Protein AF-A0AAD8BEI5-F1 (afdb_monomer)

Nearest PDB structures (foldseek):
  2e69-assembly1_D  TM=6.085E-01  e=3.911E+00  Thermus thermophilus HB8

Organism: Biomphalaria pfeifferi (NCBI:txid112525)

Foldseek 3Di:
DDDPDDDDAWDADVVVVQDIDGPDPAPKDKGFDDDPPPRGDIDIDHPDDDPVPFDKDKDWDWDADPVGHIDIDIDIDGDDDDDDDPVVVVVVVVVVVVVVVVVVVVVD

Structure (mmCIF, N/CA/C/O backbone):
data_AF-A0AAD8BEI5-F1
#
_entry.id   AF-A0AAD8BEI5-F1
#
loop_
_atom_site.group_PDB
_atom_site.id
_atom_site.type_symbol
_atom_site.label_atom_id
_atom_site.label_alt_id
_atom_site.label_comp_id
_atom_site.label_asym_id
_atom_site.label_entity_id
_atom_site.label_seq_id
_atom_site.pdbx_PDB_ins_code
_atom_site.Cartn_x
_atom_site.Cartn_y
_atom_site.Cartn_z
_atom_site.occupancy
_atom_site.B_iso_or_equiv
_atom_site.auth_seq_id
_atom_site.auth_comp_id
_atom_site.auth_asym_id
_atom_site.auth_atom_id
_atom_site.pdbx_PDB_model_num
ATOM 1 N N . MET A 1 1 ? 3.681 26.298 -11.154 1.00 39.50 1 MET A N 1
ATOM 2 C CA . MET A 1 1 ? 3.878 25.185 -10.202 1.00 39.50 1 MET A CA 1
ATOM 3 C C . MET A 1 1 ? 2.623 24.346 -10.275 1.00 39.50 1 MET A C 1
ATOM 5 O O . MET A 1 1 ? 1.575 24.954 -10.143 1.00 39.50 1 MET A O 1
ATOM 9 N N . ASN A 1 2 ? 2.709 23.061 -10.620 1.00 40.69 2 ASN A N 1
ATOM 10 C CA . ASN A 1 2 ? 1.697 22.032 -10.324 1.00 40.69 2 ASN A CA 1
ATOM 11 C C . ASN A 1 2 ? 2.188 20.702 -10.911 1.00 40.69 2 ASN A C 1
ATOM 13 O O . ASN A 1 2 ? 1.676 20.216 -11.914 1.00 40.69 2 ASN A O 1
ATOM 17 N N . ALA A 1 3 ? 3.243 20.162 -10.305 1.00 45.94 3 ALA A N 1
ATOM 18 C CA . ALA A 1 3 ? 3.432 18.723 -10.293 1.00 45.94 3 ALA A CA 1
ATOM 19 C C . ALA A 1 3 ? 2.614 18.225 -9.095 1.00 45.94 3 ALA A C 1
ATOM 21 O O . ALA A 1 3 ? 2.740 18.763 -7.997 1.00 45.94 3 ALA A O 1
ATOM 22 N N . THR A 1 4 ? 1.699 17.287 -9.309 1.00 58.56 4 THR A N 1
ATOM 23 C CA . THR A 1 4 ? 1.114 16.518 -8.208 1.00 58.56 4 THR A CA 1
ATOM 24 C C . THR A 1 4 ? 2.230 15.667 -7.620 1.00 58.56 4 THR A C 1
ATOM 26 O O . THR A 1 4 ? 2.565 14.627 -8.181 1.00 58.56 4 THR A O 1
ATOM 29 N N . ASP A 1 5 ? 2.848 16.152 -6.546 1.00 79.94 5 ASP A N 1
ATOM 30 C CA . ASP A 1 5 ? 3.908 15.436 -5.842 1.00 79.94 5 ASP A CA 1
ATOM 31 C C . ASP A 1 5 ? 3.301 14.206 -5.154 1.00 79.94 5 ASP A C 1
ATOM 33 O O . ASP A 1 5 ? 2.605 14.309 -4.141 1.00 79.94 5 ASP A O 1
ATOM 37 N N . PHE A 1 6 ? 3.532 13.026 -5.730 1.00 87.62 6 PHE A N 1
ATOM 38 C CA . PHE A 1 6 ? 3.216 11.761 -5.079 1.00 87.62 6 PHE A CA 1
ATOM 39 C C . PHE A 1 6 ? 4.238 11.493 -3.973 1.00 87.62 6 PHE A C 1
ATOM 41 O O . PHE A 1 6 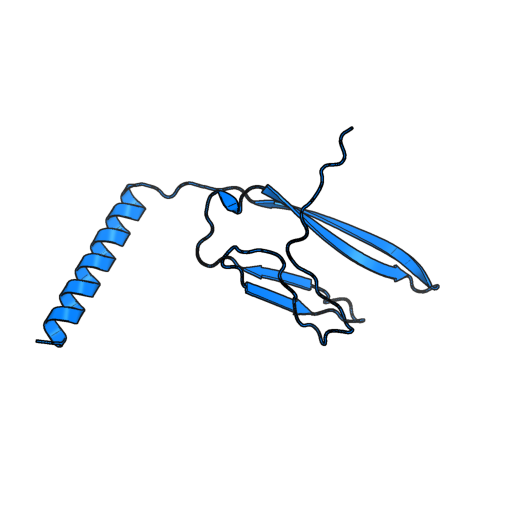? 5.445 11.637 -4.169 1.00 87.62 6 PHE A O 1
ATOM 48 N N . LYS A 1 7 ? 3.757 11.063 -2.806 1.00 89.94 7 LYS A N 1
ATOM 49 C CA . LYS A 1 7 ? 4.618 10.537 -1.746 1.00 89.94 7 LYS A CA 1
ATOM 50 C C . LYS A 1 7 ? 4.887 9.060 -2.021 1.00 89.94 7 LYS A C 1
ATOM 52 O O . LYS A 1 7 ? 3.944 8.282 -2.148 1.00 89.94 7 LYS A O 1
ATOM 57 N N . GLU A 1 8 ? 6.155 8.667 -2.053 1.00 91.06 8 GLU A N 1
ATOM 58 C CA . GLU A 1 8 ? 6.525 7.256 -2.157 1.00 91.06 8 GLU A CA 1
ATOM 59 C C . GLU A 1 8 ? 6.064 6.496 -0.901 1.00 91.06 8 GLU A C 1
ATOM 61 O O . GLU A 1 8 ? 6.390 6.871 0.229 1.00 91.06 8 GLU A O 1
ATOM 66 N N . LEU A 1 9 ? 5.256 5.450 -1.095 1.00 92.94 9 LEU A N 1
ATOM 67 C CA . LEU A 1 9 ? 4.724 4.622 -0.005 1.00 92.94 9 LEU A CA 1
ATOM 68 C C . LEU A 1 9 ? 5.460 3.296 0.124 1.00 92.94 9 LEU A C 1
ATOM 70 O O . LEU A 1 9 ? 5.631 2.796 1.238 1.00 92.94 9 LEU A O 1
ATOM 74 N N . ALA A 1 10 ? 5.870 2.725 -1.006 1.00 94.44 10 ALA A N 1
ATOM 75 C CA . ALA A 1 10 ? 6.521 1.435 -1.051 1.00 94.44 10 ALA A CA 1
ATOM 76 C C . ALA A 1 10 ? 7.355 1.258 -2.320 1.00 94.44 10 ALA A C 1
ATOM 78 O O . ALA A 1 10 ? 7.029 1.824 -3.361 1.00 94.44 10 ALA A O 1
ATOM 79 N N . LEU A 1 11 ? 8.377 0.411 -2.224 1.00 93.94 11 LEU A N 1
ATOM 80 C CA . LEU A 1 11 ? 9.256 0.037 -3.326 1.00 93.94 11 LEU A CA 1
ATOM 81 C C . LEU A 1 11 ? 9.509 -1.469 -3.304 1.00 93.94 11 LEU A C 1
ATOM 83 O O . LEU A 1 11 ? 9.731 -2.061 -2.247 1.00 93.94 11 LEU A O 1
ATOM 87 N N . ILE A 1 12 ? 9.540 -2.079 -4.484 1.00 92.69 12 ILE A N 1
ATOM 88 C CA . ILE A 1 12 ? 10.026 -3.443 -4.686 1.00 92.69 12 ILE A CA 1
ATOM 89 C C . ILE A 1 12 ? 11.054 -3.456 -5.813 1.00 92.69 12 ILE A C 1
ATOM 91 O O . ILE A 1 12 ? 10.975 -2.676 -6.758 1.00 92.69 12 ILE A O 1
ATOM 95 N N . ASN A 1 13 ? 12.039 -4.339 -5.693 1.00 87.88 13 ASN A N 1
ATOM 96 C CA . ASN A 1 13 ? 13.150 -4.450 -6.620 1.00 87.88 13 ASN A CA 1
ATOM 97 C C . ASN A 1 13 ? 13.603 -5.918 -6.718 1.00 87.88 13 ASN A C 1
ATOM 99 O O . ASN A 1 13 ? 13.608 -6.649 -5.728 1.00 87.88 13 ASN A O 1
ATOM 103 N N . VAL A 1 14 ? 14.046 -6.343 -7.903 1.00 84.31 14 VAL A N 1
ATOM 104 C CA . VAL A 1 14 ? 14.664 -7.661 -8.121 1.00 84.31 14 VAL A CA 1
ATOM 105 C C . VAL A 1 14 ? 15.914 -7.872 -7.259 1.00 84.31 14 VAL A C 1
ATOM 107 O O . VAL A 1 14 ? 16.170 -8.984 -6.801 1.00 84.31 14 VAL A O 1
ATOM 110 N N . PHE A 1 15 ? 16.671 -6.809 -6.970 1.00 85.12 15 PHE A N 1
ATOM 111 C CA . PHE A 1 15 ? 17.905 -6.887 -6.182 1.00 85.12 15 PHE A CA 1
ATOM 112 C C . PHE A 1 15 ? 17.659 -7.042 -4.674 1.00 85.12 15 PHE A C 1
ATOM 114 O O . PHE A 1 15 ? 18.570 -7.439 -3.951 1.00 85.12 15 PHE A O 1
ATOM 121 N N . THR A 1 16 ? 16.442 -6.770 -4.189 1.00 82.69 16 THR A N 1
ATOM 122 C CA . THR A 1 16 ? 16.063 -6.967 -2.778 1.00 82.69 16 THR A CA 1
ATOM 123 C C . THR A 1 16 ? 15.424 -8.334 -2.530 1.00 82.69 16 THR A C 1
ATOM 125 O O . THR A 1 16 ? 14.855 -8.561 -1.465 1.00 82.69 16 THR A O 1
ATOM 128 N N . GLY A 1 17 ? 15.483 -9.253 -3.502 1.00 83.38 17 GLY A N 1
ATOM 129 C CA . GLY A 1 17 ? 14.883 -10.581 -3.375 1.00 83.38 17 GLY A CA 1
ATOM 130 C C . GLY A 1 17 ? 13.356 -10.544 -3.287 1.00 83.38 17 GLY A C 1
ATOM 131 O O . GLY A 1 17 ? 12.774 -11.363 -2.582 1.00 83.38 17 GLY A O 1
ATOM 132 N N . ASN A 1 18 ? 12.710 -9.595 -3.978 1.00 85.44 18 ASN A N 1
ATOM 133 C CA . ASN A 1 18 ? 11.256 -9.368 -3.955 1.00 85.44 18 ASN A CA 1
ATOM 134 C C . ASN A 1 18 ? 10.687 -8.922 -2.597 1.00 85.44 18 ASN A C 1
ATOM 136 O O . ASN A 1 18 ? 9.489 -9.046 -2.347 1.00 85.44 18 ASN A O 1
ATOM 140 N N . ILE A 1 19 ? 11.524 -8.367 -1.720 1.00 90.94 19 ILE A N 1
ATOM 141 C CA . ILE A 1 19 ? 11.062 -7.775 -0.463 1.00 90.94 19 ILE A CA 1
ATOM 142 C C . ILE A 1 19 ? 10.525 -6.368 -0.739 1.00 90.94 19 ILE A C 1
ATOM 144 O O . ILE A 1 19 ? 11.236 -5.525 -1.299 1.00 90.94 19 ILE A O 1
ATOM 148 N N . VAL A 1 20 ? 9.284 -6.115 -0.311 1.00 94.44 20 VAL A N 1
ATOM 149 C CA . VAL A 1 20 ? 8.676 -4.781 -0.339 1.00 94.44 20 VAL A CA 1
ATOM 150 C C . VAL A 1 20 ? 9.232 -3.942 0.807 1.00 94.44 20 VAL A C 1
ATOM 152 O O . VAL A 1 20 ? 9.115 -4.302 1.976 1.00 94.44 20 VAL A O 1
ATOM 155 N N . THR A 1 21 ? 9.818 -2.802 0.462 1.00 94.31 21 THR A N 1
ATOM 156 C CA . THR A 1 21 ? 10.221 -1.767 1.415 1.00 94.31 21 THR A CA 1
ATOM 157 C C . THR A 1 21 ? 9.064 -0.794 1.591 1.00 94.31 21 THR A C 1
ATOM 159 O O . THR A 1 21 ? 8.512 -0.333 0.597 1.00 94.31 21 THR A O 1
ATOM 162 N N . LEU A 1 22 ? 8.690 -0.485 2.834 1.00 93.69 22 LEU A N 1
ATOM 163 C CA . LEU A 1 22 ? 7.616 0.457 3.158 1.00 93.69 22 LEU A CA 1
ATOM 164 C C . LEU A 1 22 ? 8.201 1.760 3.711 1.00 93.69 22 LEU A C 1
ATOM 166 O O . LEU A 1 22 ? 9.063 1.733 4.587 1.00 93.69 22 LEU A O 1
ATOM 170 N N . PHE A 1 23 ? 7.687 2.893 3.238 1.00 92.12 23 PHE A N 1
ATOM 171 C CA . PHE A 1 23 ? 8.094 4.242 3.663 1.00 92.12 23 PHE A CA 1
ATOM 172 C C . PHE A 1 23 ? 6.987 4.990 4.423 1.00 92.12 23 PHE A C 1
ATOM 174 O O . PHE A 1 23 ? 7.110 6.175 4.739 1.00 92.12 23 PHE A O 1
ATOM 181 N N . THR A 1 24 ? 5.880 4.308 4.715 1.00 83.94 24 THR A N 1
ATOM 182 C CA . THR A 1 24 ? 4.747 4.852 5.466 1.00 83.94 24 THR A CA 1
ATOM 183 C C . THR A 1 24 ? 4.807 4.467 6.944 1.00 83.94 24 THR A C 1
ATOM 185 O O . THR A 1 24 ? 5.310 3.407 7.303 1.00 83.94 24 THR A O 1
ATOM 188 N N . THR A 1 25 ? 4.282 5.339 7.806 1.00 72.75 25 THR A N 1
ATOM 189 C CA . THR A 1 25 ? 4.093 5.080 9.244 1.00 72.75 25 THR A CA 1
ATOM 190 C C . THR A 1 25 ? 2.714 4.501 9.556 1.00 72.75 25 THR A C 1
ATOM 192 O O . THR A 1 25 ? 2.425 4.188 10.708 1.00 72.75 25 THR A O 1
ATOM 195 N N . GLU A 1 26 ? 1.834 4.419 8.557 1.00 79.25 26 GLU A N 1
ATOM 196 C CA . GLU A 1 26 ? 0.534 3.771 8.695 1.00 79.25 26 GLU A CA 1
ATOM 197 C C . GLU A 1 26 ? 0.699 2.252 8.839 1.00 79.25 26 GLU A C 1
ATOM 199 O O . GLU A 1 26 ? 1.674 1.678 8.353 1.00 79.25 26 GLU A O 1
ATOM 204 N N . ALA A 1 27 ? -0.265 1.595 9.490 1.00 83.62 27 ALA A N 1
ATOM 205 C CA . ALA A 1 27 ? -0.300 0.140 9.622 1.00 83.62 27 ALA A CA 1
ATOM 206 C C . ALA A 1 27 ? -0.619 -0.520 8.266 1.00 83.62 27 ALA A C 1
ATOM 208 O O . ALA A 1 27 ? -1.759 -0.891 7.986 1.00 83.62 27 ALA A O 1
ATOM 209 N N . VAL A 1 28 ? 0.405 -0.616 7.420 1.00 89.44 28 VAL A N 1
ATOM 210 C CA . VAL A 1 28 ? 0.359 -1.180 6.069 1.00 89.44 28 VAL A CA 1
ATOM 211 C C . VAL A 1 28 ? 1.286 -2.375 6.004 1.00 89.44 28 VAL A C 1
ATOM 213 O O . VAL A 1 28 ? 2.408 -2.336 6.505 1.00 89.44 28 VAL A O 1
ATOM 216 N N . THR A 1 29 ? 0.833 -3.432 5.345 1.00 92.94 29 THR A N 1
ATOM 217 C CA . THR A 1 29 ? 1.678 -4.565 4.970 1.00 92.94 29 THR A CA 1
ATOM 218 C C . THR A 1 29 ? 1.898 -4.558 3.464 1.00 92.94 29 THR A C 1
ATOM 220 O O . THR A 1 29 ? 0.997 -4.230 2.693 1.00 92.94 29 THR A O 1
ATOM 223 N N . GLY A 1 30 ? 3.123 -4.873 3.046 1.00 92.62 30 GLY A N 1
ATOM 224 C CA . GLY A 1 30 ? 3.523 -4.896 1.644 1.00 92.62 30 GLY A CA 1
ATOM 225 C C . GLY A 1 30 ? 3.936 -6.296 1.217 1.00 92.62 30 GLY A C 1
ATOM 226 O O . GLY A 1 30 ? 4.744 -6.935 1.889 1.00 92.62 30 GLY A O 1
ATOM 227 N N . THR A 1 31 ? 3.411 -6.764 0.090 1.00 93.31 31 THR A N 1
ATOM 228 C CA . THR A 1 31 ? 3.854 -7.996 -0.577 1.00 93.31 31 THR A CA 1
ATOM 229 C C . THR A 1 31 ? 4.037 -7.739 -2.065 1.00 93.31 31 THR A C 1
ATOM 231 O O . THR A 1 31 ? 3.471 -6.800 -2.617 1.00 93.31 31 THR A O 1
ATOM 234 N N . GLY A 1 32 ? 4.856 -8.536 -2.741 1.00 91.69 32 GLY A N 1
ATOM 235 C CA . GLY A 1 32 ? 5.062 -8.340 -4.166 1.00 91.69 32 GLY A CA 1
ATOM 236 C C . GLY A 1 32 ? 6.054 -9.313 -4.766 1.00 91.69 32 GLY A C 1
ATOM 237 O O . GLY A 1 32 ? 6.662 -10.133 -4.076 1.00 91.69 32 GLY A O 1
ATOM 238 N N . ARG A 1 33 ? 6.196 -9.200 -6.079 1.00 90.31 33 ARG A N 1
ATOM 239 C CA . ARG A 1 33 ? 7.143 -9.952 -6.890 1.00 90.31 33 ARG A CA 1
ATOM 240 C C . ARG A 1 33 ? 7.507 -9.110 -8.098 1.00 90.31 33 ARG A C 1
ATOM 242 O O . ARG A 1 33 ? 6.634 -8.496 -8.697 1.00 90.31 33 ARG A O 1
ATOM 249 N N . VAL A 1 34 ? 8.776 -9.127 -8.476 1.00 87.56 34 VAL A N 1
ATOM 250 C CA . VAL A 1 34 ? 9.234 -8.649 -9.777 1.00 87.56 34 VAL A CA 1
ATOM 251 C C . VAL A 1 34 ? 9.884 -9.825 -10.490 1.00 87.56 34 VAL A C 1
ATOM 253 O O . VAL A 1 34 ? 10.768 -10.488 -9.944 1.00 87.56 34 VAL A O 1
ATOM 256 N N . ASP A 1 35 ? 9.415 -10.117 -11.696 1.00 81.56 35 ASP A N 1
ATOM 257 C CA . ASP A 1 35 ? 9.970 -11.167 -12.539 1.00 81.56 35 ASP A CA 1
ATOM 258 C C . ASP A 1 35 ? 10.068 -10.762 -14.009 1.00 81.56 35 ASP A C 1
ATOM 260 O O . ASP A 1 35 ? 9.521 -9.756 -14.456 1.00 81.56 35 ASP A O 1
ATOM 264 N N . THR A 1 36 ? 10.797 -11.581 -14.760 1.00 72.44 36 THR A N 1
ATOM 265 C CA . THR A 1 36 ? 11.053 -11.394 -16.189 1.00 72.44 36 THR A CA 1
ATOM 266 C C . THR A 1 36 ? 9.964 -11.980 -17.088 1.00 72.44 36 THR A C 1
ATOM 268 O O . THR A 1 36 ? 10.094 -11.902 -18.306 1.00 72.44 36 THR A O 1
ATOM 271 N N . TYR A 1 37 ? 8.929 -12.611 -16.525 1.00 70.94 37 TYR A N 1
ATOM 272 C CA . TYR A 1 37 ? 7.910 -13.358 -17.275 1.00 70.94 37 TYR A CA 1
ATOM 273 C C . TYR A 1 37 ? 6.547 -12.656 -17.316 1.00 70.94 37 TYR A C 1
ATOM 275 O O . TYR A 1 37 ? 5.642 -13.144 -17.988 1.00 70.94 37 TYR A O 1
ATOM 283 N N . GLY A 1 38 ? 6.426 -11.489 -16.680 1.00 66.25 38 GLY A N 1
ATOM 284 C CA . GLY A 1 38 ? 5.283 -10.588 -16.824 1.00 66.25 38 GLY A CA 1
ATOM 285 C C . GLY A 1 38 ? 4.361 -10.517 -15.608 1.00 66.25 38 GLY A C 1
ATOM 286 O O . GLY A 1 38 ? 3.449 -9.696 -15.614 1.00 66.25 38 GLY A O 1
ATOM 287 N N . ASP A 1 39 ? 4.627 -11.276 -14.542 1.00 75.12 39 ASP A N 1
ATOM 288 C CA . ASP A 1 39 ? 3.794 -11.306 -13.330 1.00 75.12 39 ASP A CA 1
ATOM 289 C C . ASP A 1 39 ? 4.360 -10.385 -12.235 1.00 75.12 39 ASP A C 1
ATOM 291 O O . ASP A 1 39 ? 4.392 -10.723 -11.047 1.00 75.12 39 ASP A O 1
ATOM 295 N N . SER A 1 40 ? 4.854 -9.210 -12.635 1.00 86.19 40 SER A N 1
ATOM 296 C CA . SER A 1 40 ? 5.403 -8.231 -11.698 1.00 86.19 40 SER A CA 1
ATOM 297 C C . SER A 1 40 ? 4.288 -7.419 -11.043 1.00 86.19 40 SER A C 1
ATOM 299 O O . SER A 1 40 ? 3.518 -6.746 -11.726 1.00 86.19 40 SER A O 1
ATOM 301 N N . PHE A 1 41 ? 4.215 -7.44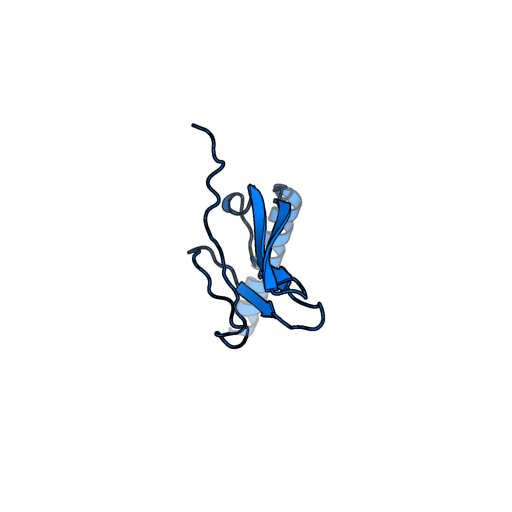6 -9.713 1.00 88.75 41 PHE A N 1
ATOM 302 C CA . PHE A 1 41 ? 3.235 -6.689 -8.942 1.00 88.75 41 PHE A CA 1
ATOM 303 C C . PHE A 1 41 ? 3.783 -6.248 -7.583 1.00 88.75 41 PHE A C 1
ATOM 305 O O . PHE A 1 41 ? 4.660 -6.877 -6.986 1.00 88.75 41 PHE A O 1
ATOM 312 N N . ILE A 1 42 ? 3.184 -5.183 -7.061 1.00 91.62 42 ILE A N 1
ATOM 313 C CA . ILE A 1 42 ? 3.298 -4.756 -5.672 1.00 91.62 42 ILE A CA 1
ATOM 314 C C . ILE A 1 42 ? 1.886 -4.623 -5.105 1.00 91.62 42 ILE A C 1
ATOM 316 O O . ILE A 1 42 ? 0.987 -4.107 -5.766 1.00 91.62 42 ILE A O 1
ATOM 320 N N . ASN A 1 43 ? 1.685 -5.125 -3.895 1.00 91.88 43 ASN A N 1
ATOM 321 C CA . ASN A 1 43 ? 0.417 -5.115 -3.190 1.00 91.88 43 ASN A CA 1
ATOM 322 C C . ASN A 1 43 ? 0.604 -4.466 -1.819 1.00 91.88 43 ASN A C 1
ATOM 324 O O . ASN A 1 43 ? 1.505 -4.841 -1.066 1.00 91.88 43 ASN A O 1
ATOM 328 N N . LEU A 1 44 ? -0.270 -3.514 -1.500 1.00 91.88 44 LEU A N 1
ATOM 329 C CA . LEU A 1 44 ? -0.321 -2.834 -0.211 1.00 91.88 44 LEU A CA 1
ATOM 330 C C . LEU A 1 44 ? -1.661 -3.137 0.448 1.00 91.88 44 LEU A C 1
ATOM 332 O O . LEU A 1 44 ? -2.711 -2.928 -0.156 1.00 91.88 44 LEU A O 1
ATOM 336 N N . ASN A 1 45 ? -1.617 -3.632 1.680 1.00 92.12 45 ASN A N 1
ATOM 337 C CA . ASN A 1 45 ? -2.799 -3.995 2.448 1.00 92.12 45 ASN A CA 1
ATOM 338 C C . ASN A 1 45 ? -2.867 -3.183 3.746 1.00 92.12 45 ASN A C 1
ATOM 340 O O . ASN A 1 45 ? -1.945 -3.229 4.565 1.00 92.12 45 ASN A O 1
ATOM 344 N N . TRP A 1 46 ? -3.980 -2.472 3.928 1.00 89.50 46 TRP A N 1
ATOM 345 C CA . TRP A 1 46 ? -4.346 -1.780 5.163 1.00 89.50 46 TRP A CA 1
ATOM 346 C C . TRP A 1 46 ? -5.373 -2.636 5.906 1.00 89.50 46 TRP A C 1
ATOM 348 O O . TRP A 1 46 ? -6.455 -2.878 5.376 1.00 89.50 46 TRP A O 1
ATOM 358 N N . ASP A 1 47 ? -5.077 -3.053 7.137 1.00 84.75 47 ASP A N 1
ATOM 359 C CA . ASP A 1 47 ? -6.010 -3.891 7.912 1.00 84.75 47 ASP A CA 1
ATOM 360 C C . ASP A 1 47 ? -7.241 -3.105 8.394 1.00 84.75 47 ASP A C 1
ATOM 362 O O . ASP A 1 47 ? -8.345 -3.641 8.481 1.00 84.75 47 ASP A O 1
ATOM 366 N N . TYR A 1 48 ? -7.059 -1.814 8.682 1.00 83.75 48 TYR A N 1
ATOM 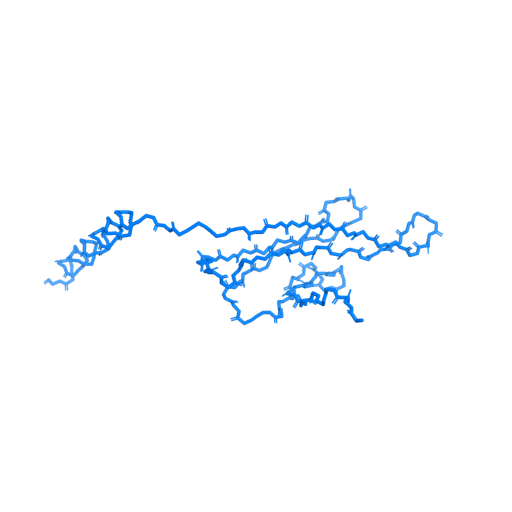367 C CA . TYR A 1 48 ? -8.109 -0.910 9.155 1.00 83.75 48 TYR A CA 1
ATOM 368 C C . TYR A 1 48 ? -7.964 0.456 8.475 1.00 83.75 48 TYR A C 1
ATOM 370 O O . TYR A 1 48 ? -7.526 1.421 9.111 1.00 83.75 48 TYR A O 1
ATOM 378 N N . PRO A 1 49 ? -8.264 0.553 7.167 1.00 86.00 49 PRO A N 1
ATOM 379 C CA . PRO A 1 49 ? -8.105 1.799 6.436 1.00 86.00 49 PRO A CA 1
ATOM 380 C C . PRO A 1 49 ? -9.005 2.880 7.040 1.00 86.00 49 PRO A C 1
ATOM 382 O O . PRO A 1 49 ? -10.189 2.664 7.312 1.00 86.00 49 PRO A O 1
ATOM 385 N N . THR A 1 50 ? -8.433 4.061 7.251 1.00 85.69 50 THR A N 1
ATOM 386 C CA . THR A 1 50 ? -9.177 5.251 7.678 1.00 85.69 50 THR A CA 1
ATOM 387 C C . THR A 1 50 ? -9.260 6.245 6.524 1.00 85.69 50 THR A C 1
ATOM 389 O O . THR A 1 50 ? -8.745 5.989 5.436 1.00 85.69 50 THR A O 1
ATOM 392 N N . MET A 1 51 ? -9.859 7.415 6.757 1.00 87.56 51 MET A N 1
ATOM 393 C CA . MET A 1 51 ? -9.847 8.500 5.771 1.00 87.56 51 MET A CA 1
ATOM 394 C C . MET A 1 51 ? -8.432 8.914 5.328 1.00 87.56 51 MET A C 1
ATOM 396 O O . MET A 1 51 ? -8.302 9.528 4.276 1.00 87.56 51 MET A O 1
ATOM 400 N N . SER A 1 52 ? -7.380 8.583 6.087 1.00 84.69 52 SER A N 1
ATOM 401 C CA . SER A 1 52 ? -5.994 8.863 5.692 1.00 84.69 52 SER A CA 1
ATOM 402 C C . SER A 1 52 ? -5.528 8.077 4.459 1.00 84.69 52 SER A C 1
ATOM 404 O O . SER A 1 52 ? -4.642 8.548 3.755 1.00 84.69 52 SER A O 1
ATOM 406 N N . ALA A 1 53 ? -6.152 6.931 4.164 1.00 87.75 53 ALA A N 1
ATOM 407 C CA . ALA A 1 53 ? -5.845 6.097 2.999 1.00 87.75 53 ALA A CA 1
ATOM 408 C C . ALA A 1 53 ? -6.630 6.509 1.733 1.00 87.75 53 ALA A C 1
ATOM 410 O O . ALA A 1 53 ? -6.593 5.821 0.717 1.00 87.75 53 ALA A O 1
ATOM 411 N N . VAL A 1 54 ? -7.391 7.607 1.788 1.00 90.19 54 VAL A N 1
ATOM 412 C CA . VAL A 1 54 ? -8.120 8.135 0.628 1.00 90.19 54 VAL A CA 1
ATOM 413 C C . VAL A 1 54 ? -7.173 8.924 -0.254 1.00 90.19 54 VAL A C 1
ATOM 415 O O . VAL A 1 54 ? -6.451 9.800 0.222 1.00 90.19 54 VAL A O 1
ATOM 418 N N . GLY A 1 55 ? -7.239 8.680 -1.557 1.00 90.44 55 GLY A N 1
ATOM 419 C CA . GLY A 1 55 ? -6.491 9.470 -2.519 1.00 90.44 55 GLY A CA 1
ATOM 420 C C . GLY A 1 55 ? -6.283 8.769 -3.848 1.00 90.44 55 GLY A C 1
ATOM 421 O O . GLY A 1 55 ? -6.763 7.661 -4.093 1.00 90.44 55 GLY A O 1
ATOM 422 N N . THR A 1 56 ? -5.538 9.446 -4.715 1.00 94.00 56 THR A N 1
ATOM 423 C CA . THR A 1 56 ? -5.051 8.869 -5.963 1.00 94.00 56 THR A CA 1
ATOM 424 C C . THR A 1 56 ? -3.697 8.224 -5.713 1.00 94.00 56 THR A C 1
ATOM 426 O O . THR A 1 56 ? -2.753 8.879 -5.273 1.00 94.00 56 THR A O 1
ATOM 429 N N . TYR A 1 57 ? -3.603 6.941 -6.029 1.00 92.81 57 TYR A N 1
ATOM 430 C CA . TYR A 1 57 ? -2.389 6.151 -5.941 1.00 92.81 57 TYR A CA 1
ATOM 431 C C . TYR A 1 57 ? -1.795 5.985 -7.332 1.00 92.81 57 TYR A C 1
ATOM 433 O O . TYR A 1 57 ? -2.514 5.700 -8.292 1.00 92.81 57 TYR A O 1
ATOM 441 N N . GLN A 1 58 ? -0.477 6.134 -7.425 1.00 94.00 58 GLN A N 1
ATOM 442 C CA . GLN A 1 58 ? 0.282 5.880 -8.640 1.00 94.00 58 GLN A CA 1
ATOM 443 C C . GLN A 1 58 ? 1.221 4.698 -8.425 1.00 94.00 58 GLN A C 1
ATOM 445 O O . GLN A 1 58 ? 2.003 4.686 -7.477 1.00 94.00 58 GLN A O 1
ATOM 450 N N . CYS A 1 59 ? 1.151 3.721 -9.323 1.00 92.00 59 CYS A N 1
ATOM 451 C CA . CYS A 1 59 ? 2.167 2.691 -9.456 1.00 92.00 59 CYS A CA 1
ATOM 452 C C . CYS A 1 59 ? 3.080 3.063 -10.621 1.00 92.00 59 CYS A C 1
ATOM 454 O O . CYS A 1 59 ? 2.594 3.294 -11.730 1.00 92.00 59 CYS A O 1
ATOM 456 N N . THR A 1 60 ? 4.383 3.071 -10.365 1.00 92.19 60 THR A N 1
ATOM 457 C CA . THR A 1 60 ? 5.416 3.413 -11.341 1.00 92.19 60 THR A CA 1
ATOM 458 C C . THR A 1 60 ? 6.391 2.250 -11.449 1.00 92.19 60 THR A C 1
ATOM 460 O O . THR A 1 60 ? 6.942 1.806 -10.444 1.00 92.19 60 THR A O 1
ATOM 463 N N . ALA A 1 61 ? 6.601 1.749 -12.663 1.00 90.06 61 ALA A N 1
ATOM 464 C CA . ALA A 1 61 ? 7.551 0.687 -12.958 1.00 90.06 61 ALA A CA 1
ATOM 465 C C . ALA A 1 61 ? 8.627 1.202 -13.917 1.00 90.06 61 ALA A C 1
ATOM 467 O O . ALA A 1 61 ? 8.323 1.678 -15.013 1.00 90.06 61 ALA A O 1
ATOM 468 N N . HIS A 1 62 ? 9.883 1.080 -13.490 1.00 89.56 62 HIS A N 1
ATOM 469 C CA . HIS A 1 62 ? 11.063 1.372 -14.297 1.00 89.56 62 HIS A CA 1
ATOM 470 C C . HIS A 1 62 ? 11.645 0.061 -14.822 1.00 89.56 62 HIS A C 1
ATOM 472 O O . HIS A 1 62 ? 11.825 -0.889 -14.058 1.00 89.56 62 HIS A O 1
ATOM 478 N N . GLY A 1 63 ? 11.960 0.011 -16.111 1.00 86.38 63 GLY A N 1
ATOM 479 C CA . GLY 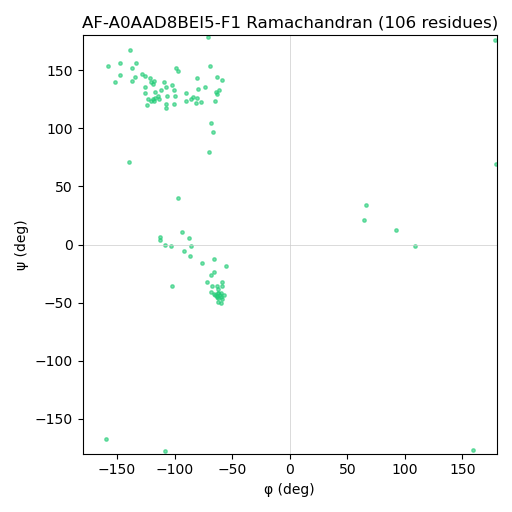A 1 63 ? 12.584 -1.153 -16.729 1.00 86.38 63 GLY A CA 1
ATOM 480 C C . GLY A 1 63 ? 13.281 -0.798 -18.032 1.00 86.38 63 GLY A C 1
ATOM 481 O O . GLY A 1 63 ? 13.440 0.378 -18.354 1.00 86.38 63 GLY A O 1
ATOM 482 N N . SER A 1 64 ? 13.648 -1.822 -18.795 1.00 87.75 64 SER A N 1
ATOM 483 C CA . SER A 1 64 ? 14.190 -1.661 -20.143 1.00 87.75 64 SER A CA 1
ATOM 484 C C . SER A 1 64 ? 13.385 -2.490 -21.1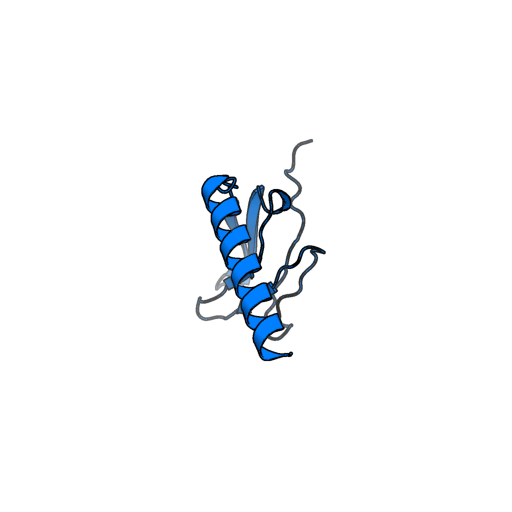42 1.00 87.75 64 SER A C 1
ATOM 486 O O . SER A 1 64 ? 12.900 -3.572 -20.805 1.00 87.75 64 SER A O 1
ATOM 488 N N . ASP A 1 65 ? 13.228 -1.985 -22.364 1.00 84.12 65 ASP A N 1
ATOM 489 C CA . ASP A 1 65 ? 12.639 -2.742 -23.466 1.00 84.12 65 ASP A CA 1
ATOM 490 C C . ASP A 1 65 ? 13.586 -3.854 -23.969 1.00 84.12 65 ASP A C 1
ATOM 492 O O . ASP A 1 65 ? 14.717 -4.019 -23.503 1.00 84.12 65 ASP A O 1
ATOM 496 N N . THR A 1 66 ? 13.137 -4.634 -24.957 1.00 84.69 66 THR A N 1
ATOM 497 C CA . THR A 1 66 ? 13.909 -5.764 -25.506 1.00 84.69 66 THR A CA 1
ATOM 498 C C . THR A 1 66 ? 15.199 -5.360 -26.223 1.00 84.69 66 THR A C 1
ATOM 500 O O . THR A 1 66 ? 15.996 -6.233 -26.560 1.00 84.69 66 THR A O 1
ATOM 503 N N . ILE A 1 67 ? 15.392 -4.071 -26.512 1.00 91.69 67 ILE A N 1
ATOM 504 C CA . ILE A 1 67 ? 16.572 -3.531 -27.196 1.00 91.69 67 ILE A CA 1
ATOM 505 C C . ILE A 1 67 ? 17.427 -2.644 -26.277 1.00 91.69 67 ILE A C 1
ATOM 507 O O . ILE A 1 67 ? 18.454 -2.130 -26.715 1.00 91.69 67 ILE A O 1
ATOM 511 N N . GLY A 1 68 ? 17.059 -2.539 -24.995 1.00 86.62 68 GLY A N 1
ATOM 512 C CA . GLY A 1 68 ? 17.836 -1.887 -23.946 1.00 86.62 68 GLY A CA 1
ATOM 513 C C . GLY A 1 68 ? 17.510 -0.412 -23.713 1.00 86.62 68 GLY A C 1
ATOM 514 O O . GLY A 1 68 ? 18.276 0.252 -23.021 1.00 86.62 68 GLY A O 1
ATOM 515 N N . HIS A 1 69 ? 16.413 0.119 -24.260 1.00 92.00 69 HIS A N 1
ATOM 516 C CA . HIS A 1 69 ? 15.971 1.472 -23.919 1.00 92.00 69 HIS A CA 1
ATOM 517 C C . HIS A 1 69 ? 15.206 1.491 -22.604 1.00 92.00 69 HI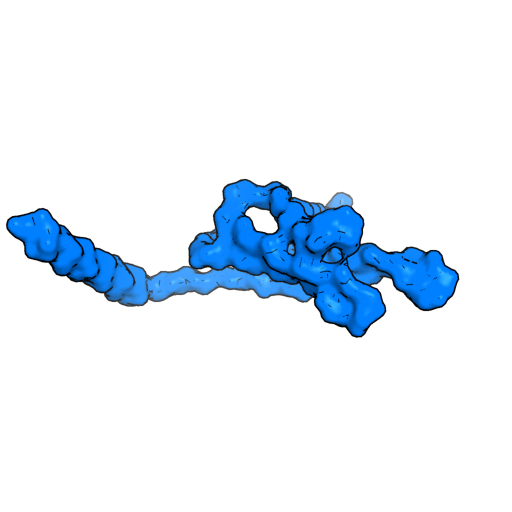S A C 1
ATOM 519 O O . HIS A 1 69 ? 14.396 0.603 -22.343 1.00 92.00 69 HIS A O 1
ATOM 525 N N . ASP A 1 70 ? 15.402 2.548 -21.823 1.00 91.25 70 ASP A N 1
ATOM 526 C CA . ASP A 1 70 ? 14.645 2.770 -20.597 1.00 91.25 70 ASP A CA 1
ATOM 527 C C . ASP A 1 70 ? 13.157 2.976 -20.898 1.00 91.25 70 ASP A C 1
ATOM 529 O O . ASP A 1 70 ? 12.771 3.787 -21.746 1.00 91.25 70 ASP A O 1
ATOM 533 N N . ILE A 1 71 ? 12.316 2.260 -20.158 1.00 89.56 71 ILE A N 1
ATOM 534 C CA . ILE A 1 71 ? 10.864 2.392 -20.197 1.00 89.56 71 ILE A CA 1
ATOM 535 C C . ILE A 1 71 ? 10.325 2.746 -18.815 1.00 89.56 71 ILE A C 1
ATOM 537 O O . ILE A 1 71 ? 10.803 2.270 -17.782 1.00 89.5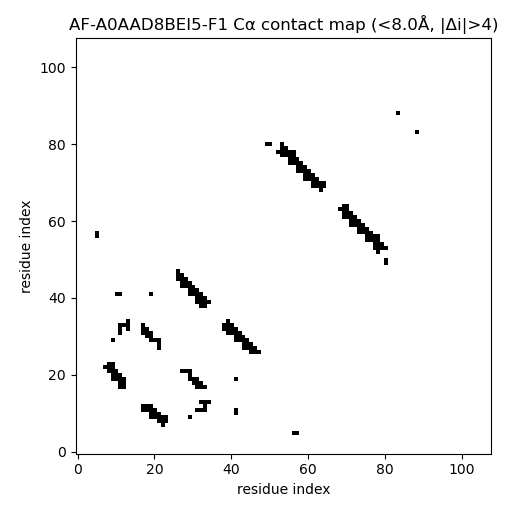6 71 ILE A O 1
ATOM 541 N N . LEU A 1 72 ? 9.290 3.582 -18.823 1.00 90.94 72 LEU A N 1
ATOM 542 C CA . LEU A 1 72 ? 8.535 3.984 -17.647 1.00 90.94 72 LEU A CA 1
ATOM 543 C C . LEU A 1 72 ? 7.064 3.654 -17.878 1.00 90.94 72 LEU A C 1
ATOM 545 O O . LEU A 1 72 ? 6.450 4.174 -18.811 1.00 90.94 72 LEU A O 1
ATOM 549 N N . ILE A 1 73 ? 6.499 2.808 -17.023 1.00 89.19 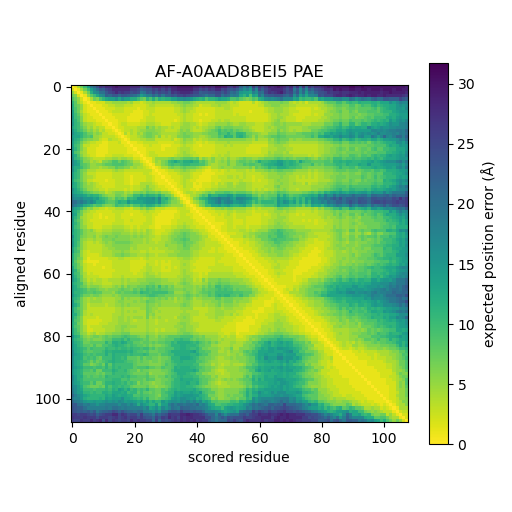73 ILE A N 1
ATOM 550 C CA . ILE A 1 73 ? 5.081 2.452 -17.062 1.00 89.19 73 ILE A CA 1
ATOM 551 C C . ILE A 1 73 ? 4.427 2.991 -15.798 1.00 89.19 73 ILE A C 1
ATOM 553 O O . ILE A 1 73 ? 4.856 2.674 -14.692 1.00 89.19 73 ILE 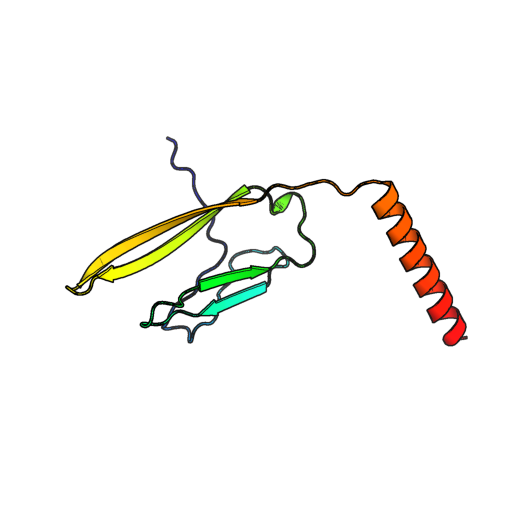A O 1
ATOM 557 N N . ASN A 1 74 ? 3.368 3.779 -15.974 1.00 91.38 74 ASN A N 1
ATOM 558 C CA . ASN A 1 74 ? 2.614 4.371 -14.876 1.00 91.38 74 ASN A CA 1
ATOM 559 C C . ASN A 1 74 ? 1.163 3.905 -14.938 1.00 91.38 74 ASN A C 1
ATOM 561 O O . ASN A 1 74 ? 0.567 3.875 -16.015 1.00 91.38 74 ASN A O 1
ATOM 565 N N . ASN A 1 75 ? 0.576 3.609 -13.784 1.00 91.25 75 ASN A N 1
ATOM 566 C CA . ASN A 1 75 ? -0.854 3.362 -13.657 1.00 91.25 75 ASN A CA 1
ATOM 567 C C . ASN A 1 75 ? -1.410 4.110 -12.443 1.00 91.25 75 ASN A C 1
ATOM 569 O O . ASN A 1 75 ? -0.725 4.243 -11.429 1.00 91.25 75 ASN A O 1
ATOM 573 N N . LEU A 1 76 ? -2.637 4.611 -12.556 1.00 93.94 76 LEU A N 1
ATOM 574 C CA . LEU A 1 76 ? -3.314 5.380 -11.518 1.00 93.94 76 LEU A CA 1
ATOM 575 C C . LEU A 1 76 ? -4.570 4.643 -11.070 1.00 93.94 76 LEU A C 1
ATOM 577 O O . LEU A 1 76 ? -5.315 4.106 -11.886 1.00 93.94 76 LEU A O 1
ATOM 581 N N . THR A 1 77 ? -4.827 4.670 -9.771 1.00 92.88 77 THR A N 1
ATOM 582 C CA . THR A 1 77 ? -6.087 4.211 -9.189 1.00 92.88 77 THR A CA 1
ATOM 583 C C . THR A 1 77 ? -6.542 5.186 -8.112 1.00 92.88 77 THR A C 1
ATOM 585 O O . THR A 1 77 ? -5.718 5.859 -7.494 1.00 92.88 77 THR A O 1
ATOM 588 N N . SER A 1 78 ? -7.848 5.278 -7.890 1.00 93.00 78 SER A N 1
ATOM 589 C CA . SER A 1 78 ? -8.427 6.123 -6.847 1.00 93.00 78 SER A CA 1
ATOM 590 C C . SER A 1 78 ? -9.044 5.245 -5.772 1.00 93.00 78 SER A C 1
ATOM 592 O O . SER A 1 78 ? -9.778 4.305 -6.075 1.00 93.00 78 SER A O 1
ATOM 594 N N . VAL A 1 79 ? -8.736 5.561 -4.518 1.00 91.00 79 VAL A N 1
ATOM 595 C CA . VAL A 1 79 ? -9.330 4.924 -3.346 1.00 91.00 79 VAL A CA 1
ATOM 596 C C . VAL A 1 79 ? -10.275 5.921 -2.702 1.00 91.00 79 VAL A C 1
ATOM 598 O O . VAL A 1 79 ? -9.845 6.977 -2.237 1.00 91.00 79 VAL A O 1
ATOM 601 N N . ASP A 1 80 ? -11.553 5.561 -2.661 1.00 91.06 80 ASP A N 1
ATOM 602 C CA . ASP A 1 80 ? -12.596 6.327 -1.989 1.00 91.06 80 ASP A CA 1
ATOM 603 C C . ASP A 1 80 ? -12.898 5.741 -0.606 1.00 91.06 80 ASP A C 1
ATOM 605 O O . ASP A 1 80 ? -12.772 4.538 -0.367 1.00 91.06 80 ASP A O 1
ATOM 609 N N . TYR A 1 81 ? -13.350 6.595 0.312 1.00 86.94 81 TYR A N 1
ATOM 610 C CA . TYR A 1 81 ? -13.806 6.175 1.633 1.00 86.94 81 TYR A CA 1
ATOM 611 C C . TYR A 1 81 ? -15.318 6.266 1.736 1.00 86.94 81 TYR A C 1
ATOM 613 O O . TYR A 1 81 ? -15.916 7.319 1.519 1.00 86.94 81 TYR A O 1
ATOM 621 N N . THR A 1 82 ? -15.923 5.164 2.162 1.00 86.69 82 THR A N 1
ATOM 622 C CA . THR A 1 82 ? -17.322 5.143 2.576 1.00 86.69 82 THR A CA 1
ATOM 623 C C . THR A 1 82 ? -17.370 5.012 4.085 1.00 86.69 82 THR A C 1
ATOM 625 O O . THR A 1 82 ? -16.863 4.044 4.654 1.00 86.69 82 THR A O 1
ATOM 628 N N . LYS A 1 83 ? -17.985 5.996 4.746 1.00 84.88 83 LYS A N 1
ATOM 629 C CA . LYS A 1 83 ? -18.209 5.920 6.186 1.00 84.88 83 LYS A CA 1
ATOM 630 C C . LYS A 1 83 ? -19.145 4.740 6.480 1.00 84.88 83 LYS A C 1
ATOM 632 O O . LYS A 1 83 ? -20.204 4.666 5.856 1.00 84.88 83 LYS A O 1
ATOM 637 N N . PRO A 1 84 ? -18.797 3.845 7.419 1.00 84.62 84 PRO A N 1
ATOM 638 C CA . PRO A 1 84 ? -19.697 2.775 7.817 1.00 84.62 84 PRO A CA 1
ATOM 639 C C . PRO A 1 84 ? -20.967 3.348 8.453 1.00 84.62 84 PRO A C 1
ATOM 641 O O . PRO A 1 84 ? -20.922 4.356 9.167 1.00 84.62 84 PRO A O 1
ATOM 644 N N . ASP A 1 85 ? -22.093 2.689 8.188 1.00 91.06 85 ASP A N 1
ATOM 645 C CA . ASP A 1 85 ? -23.386 3.025 8.778 1.00 91.06 85 ASP A CA 1
ATOM 646 C C . ASP A 1 85 ? -23.319 2.934 10.316 1.00 91.06 85 ASP A C 1
ATOM 648 O O . ASP A 1 85 ? -22.661 2.048 10.874 1.00 91.06 85 ASP A O 1
ATOM 652 N N . GLN A 1 86 ? -23.994 3.855 11.008 1.00 92.19 86 GLN A N 1
ATOM 653 C CA . GLN A 1 86 ? -24.055 3.861 12.470 1.00 92.19 86 GLN A CA 1
ATOM 654 C C . GLN A 1 86 ? -24.650 2.564 13.026 1.00 92.19 86 GLN A C 1
ATOM 656 O O . GLN A 1 86 ? -24.154 2.070 14.039 1.00 92.19 86 GLN A O 1
ATOM 661 N N . ASP A 1 87 ? -25.633 1.975 12.347 1.00 94.00 87 ASP A N 1
ATOM 662 C CA . ASP A 1 87 ? -26.256 0.722 12.775 1.00 94.00 87 ASP A CA 1
ATOM 663 C C . ASP A 1 87 ? -25.272 -0.455 12.678 1.00 94.00 87 ASP A C 1
ATOM 665 O O . ASP A 1 87 ? -25.234 -1.327 13.550 1.00 94.00 87 ASP A O 1
ATOM 669 N N . VAL A 1 88 ? -24.398 -0.452 11.663 1.00 89.31 88 VAL A N 1
ATOM 670 C CA . VAL A 1 88 ? -23.327 -1.454 11.511 1.00 89.31 88 VAL A CA 1
ATOM 671 C C . VAL A 1 88 ? -22.306 -1.327 12.642 1.00 89.31 88 VAL A C 1
ATOM 673 O O . VAL A 1 88 ? -21.891 -2.336 13.218 1.00 89.31 88 VAL A O 1
ATOM 676 N N . LEU A 1 89 ? -21.926 -0.096 12.995 1.00 89.94 89 LEU A N 1
ATOM 677 C CA . LEU A 1 89 ? -21.007 0.165 14.105 1.00 89.94 89 LEU A CA 1
ATOM 678 C C . LEU A 1 89 ? -21.606 -0.252 15.454 1.00 89.94 89 LEU A C 1
ATOM 680 O O . LEU A 1 89 ? -20.919 -0.878 16.268 1.00 89.94 89 LEU A O 1
ATOM 684 N N . LEU A 1 90 ? -22.883 0.058 15.689 1.00 93.38 90 LEU A N 1
ATOM 685 C CA . LEU A 1 90 ? -23.590 -0.315 16.912 1.00 93.38 90 LEU A CA 1
ATOM 686 C C . LEU A 1 90 ? -23.677 -1.840 17.052 1.00 93.38 90 LEU A C 1
ATOM 688 O O . LEU A 1 90 ? -23.334 -2.379 18.106 1.00 93.38 90 LEU A O 1
ATOM 692 N N . ASN A 1 91 ? -24.034 -2.548 15.976 1.00 95.31 91 ASN A N 1
ATOM 693 C CA . ASN A 1 91 ? -24.073 -4.011 15.967 1.00 95.31 91 ASN A CA 1
ATOM 694 C C . ASN A 1 91 ? -22.703 -4.628 16.271 1.00 95.31 91 ASN A C 1
ATOM 696 O O . ASN A 1 91 ? -22.613 -5.512 17.123 1.00 95.31 91 ASN A O 1
ATOM 700 N N . LYS A 1 92 ? -21.619 -4.133 15.656 1.00 91.38 92 LYS A N 1
ATOM 701 C CA . LYS A 1 92 ? -20.263 -4.610 15.976 1.00 91.38 92 LYS A CA 1
ATOM 702 C C . LYS A 1 92 ? -19.862 -4.342 17.422 1.00 91.38 92 LYS A C 1
ATOM 704 O O . LYS A 1 92 ? -19.260 -5.211 18.049 1.00 91.38 92 LYS A O 1
ATOM 709 N N . THR A 1 93 ? -20.251 -3.197 17.974 1.00 94.31 93 THR A N 1
ATOM 710 C CA . THR A 1 93 ? -20.003 -2.877 19.386 1.00 94.31 93 THR A CA 1
ATOM 711 C C . THR A 1 93 ? -20.727 -3.866 20.308 1.00 94.31 93 THR A C 1
ATOM 713 O O . THR A 1 93 ? -20.116 -4.419 21.220 1.00 94.31 93 THR A O 1
ATOM 716 N N . HIS A 1 94 ? -21.996 -4.184 20.025 1.00 94.50 94 HIS A N 1
ATOM 717 C CA . HIS A 1 94 ? -22.744 -5.197 20.776 1.00 94.50 94 HIS A CA 1
ATOM 718 C C . HIS A 1 94 ? -22.138 -6.604 20.666 1.00 94.50 94 HIS A C 1
ATOM 720 O O . HIS A 1 94 ? -22.064 -7.319 21.667 1.00 94.50 94 HIS A O 1
ATOM 726 N N . GLU A 1 95 ? -21.700 -7.015 19.472 1.00 95.50 95 GLU A N 1
ATOM 727 C CA . GLU A 1 95 ? -21.016 -8.299 19.266 1.00 95.50 95 GLU A CA 1
ATOM 728 C C . GLU A 1 95 ? -19.741 -8.395 20.114 1.00 95.50 95 GLU A C 1
ATOM 730 O O . GLU A 1 95 ? -19.527 -9.397 20.804 1.00 95.50 95 GLU A O 1
ATOM 735 N N . MET A 1 96 ? -18.920 -7.340 20.107 1.00 93.81 96 MET A N 1
ATOM 736 C CA . MET A 1 96 ? -17.684 -7.270 20.887 1.00 93.81 96 MET A CA 1
ATOM 737 C C . MET A 1 96 ? -17.957 -7.327 22.394 1.00 93.81 96 MET A C 1
ATOM 739 O O . MET A 1 96 ? -17.321 -8.114 23.098 1.00 93.81 96 MET A O 1
ATOM 743 N N . ASP A 1 97 ? -18.939 -6.572 22.887 1.00 95.81 97 ASP A N 1
ATOM 744 C CA . ASP A 1 97 ? -19.339 -6.586 24.298 1.00 95.81 97 ASP A CA 1
ATOM 745 C C . ASP A 1 97 ? -19.807 -7.973 24.753 1.00 95.81 97 ASP A C 1
ATOM 747 O O . ASP A 1 97 ? -19.459 -8.442 25.842 1.00 95.81 97 ASP A O 1
ATOM 751 N N . ASN A 1 98 ? -20.587 -8.658 23.918 1.00 94.81 98 ASN A N 1
ATOM 752 C CA . ASN A 1 98 ? -21.068 -10.003 24.218 1.00 94.81 98 ASN A CA 1
ATOM 753 C C . ASN A 1 98 ? -19.926 -11.027 24.219 1.00 94.81 98 ASN A C 1
ATOM 755 O O . ASN A 1 98 ? -19.871 -11.878 25.112 1.00 94.81 98 ASN A O 1
ATOM 759 N N . ALA A 1 99 ? -18.989 -10.925 23.273 1.00 93.44 99 ALA A N 1
ATOM 760 C CA . ALA A 1 99 ? -17.807 -11.781 23.224 1.00 93.44 99 ALA A CA 1
ATOM 761 C C . ALA A 1 99 ? -16.910 -11.595 24.460 1.00 93.44 99 ALA A C 1
ATOM 763 O O . ALA A 1 99 ? -16.447 -12.579 25.045 1.00 93.44 99 ALA A O 1
ATOM 764 N N . LEU A 1 100 ? -16.714 -10.348 24.905 1.00 93.06 100 LEU A N 1
ATOM 765 C CA . LEU A 1 100 ? -15.969 -10.034 26.125 1.00 93.06 100 LEU A CA 1
ATOM 766 C C . LEU A 1 100 ? -16.646 -10.629 27.364 1.00 93.06 100 LEU A C 1
ATOM 768 O O . LEU A 1 100 ? -15.999 -11.351 28.121 1.00 93.06 100 LEU A O 1
ATOM 772 N N . LYS A 1 101 ? -17.957 -10.411 27.532 1.00 93.00 101 LYS A N 1
ATOM 773 C CA . LYS A 1 101 ? -18.733 -10.983 28.649 1.00 93.00 101 LYS A CA 1
ATOM 774 C C . LYS A 1 101 ? -18.655 -12.505 28.686 1.00 93.00 101 LYS A C 1
ATOM 776 O O . LYS A 1 101 ? -18.480 -13.082 29.759 1.00 93.00 101 LYS A O 1
ATOM 781 N N . ALA A 1 102 ? -18.771 -13.156 27.528 1.00 88.88 102 ALA A N 1
ATOM 782 C CA . ALA A 1 102 ? -18.629 -14.601 27.431 1.00 88.88 102 ALA A CA 1
ATOM 783 C C . ALA A 1 102 ? -17.240 -15.033 27.913 1.00 88.88 102 ALA A C 1
ATOM 785 O O . ALA A 1 102 ? -17.143 -15.879 28.795 1.00 88.88 102 ALA A O 1
ATOM 786 N N . ARG A 1 103 ? -16.170 -14.405 27.412 1.00 87.31 103 ARG A N 1
ATOM 787 C CA . ARG A 1 103 ? -14.787 -14.745 27.775 1.00 87.31 103 ARG A CA 1
ATOM 788 C C . ARG A 1 103 ? -14.504 -14.573 29.270 1.00 87.31 103 ARG A C 1
ATOM 790 O O . ARG A 1 103 ? -13.922 -15.469 29.871 1.00 87.31 103 ARG A O 1
ATOM 797 N N . THR A 1 104 ? -14.960 -13.482 29.884 1.00 84.12 104 THR A N 1
ATOM 798 C CA . THR A 1 104 ? -14.795 -13.243 31.329 1.00 84.12 104 THR A CA 1
ATOM 799 C C . THR A 1 104 ? -15.526 -14.289 32.171 1.00 84.12 104 THR A C 1
ATOM 801 O O . THR A 1 104 ? -15.006 -14.724 33.196 1.00 84.12 104 THR A O 1
ATOM 804 N N . ARG A 1 105 ? -16.696 -14.756 31.715 1.00 73.75 105 ARG A N 1
ATOM 805 C CA . ARG A 1 105 ? -17.483 -15.792 32.398 1.00 73.75 105 ARG A CA 1
ATOM 806 C C . ARG A 1 105 ? -16.826 -17.176 32.382 1.00 73.75 105 ARG A C 1
ATOM 808 O O . ARG A 1 105 ? -17.099 -17.959 33.277 1.00 73.75 105 ARG A O 1
ATOM 815 N N . TRP A 1 106 ? -15.978 -17.478 31.398 1.00 61.00 106 TRP A N 1
ATOM 816 C CA . TRP A 1 106 ? -15.213 -18.735 31.343 1.00 61.00 106 TRP A CA 1
ATOM 817 C C . TRP A 1 106 ? -13.884 -18.681 32.116 1.00 61.00 106 TRP A C 1
ATOM 819 O O . TRP A 1 106 ? -13.228 -19.707 32.260 1.00 61.00 106 TRP A O 1
ATOM 829 N N . MET A 1 107 ? -13.463 -17.495 32.572 1.00 56.50 107 MET A N 1
ATOM 830 C CA . MET A 1 107 ? -12.222 -17.283 33.335 1.00 56.50 107 MET A CA 1
ATOM 831 C C . MET A 1 107 ? -12.467 -17.095 34.845 1.00 56.50 107 MET A C 1
ATOM 833 O O . MET A 1 107 ? -11.499 -16.917 35.582 1.00 56.50 107 MET A O 1
ATOM 837 N N . SER A 1 108 ? -13.732 -17.113 35.289 1.00 53.84 108 SER A N 1
ATOM 838 C CA . SER A 1 108 ? -14.164 -17.068 36.700 1.00 53.84 108 SER A CA 1
ATOM 839 C C . SER A 1 108 ? -14.737 -18.418 37.115 1.00 53.84 108 SER A C 1
ATOM 841 O O . SER A 1 108 ? -14.531 -18.801 38.285 1.00 53.84 108 SER A O 1
#

Solvent-accessible surface area (backbone atoms only — not comparable to full-atom values): 6992 Å² total; per-residue (Å²): 138,83,76,86,82,76,78,77,48,66,49,72,40,67,89,59,74,32,46,49,46,73,69,58,91,63,80,61,48,62,47,48,38,62,58,95,84,73,74,55,48,79,46,78,47,56,87,77,75,54,76,85,68,44,45,79,46,74,51,78,47,80,52,60,49,100,88,68,48,82,42,80,48,76,49,78,50,75,42,83,78,78,83,79,54,68,68,58,53,51,52,52,51,52,52,50,54,52,52,51,54,53,54,55,64,76,76,109

Radius of gyration: 20.77 Å; Cα contacts (8 Å, |Δi|>4): 119; chains: 1; bounding box: 44×44×64 Å

Secondary structure (DSSP, 8-state):
-----PPP-EE--GGGTTPPEE--SSSEEEEEE--SSS--EEEEEESS--GGG-EEEEEEEEEE-TTS-EEEEEEEEEE---PPPHHHHHHHHHHHHHHHHHHHHH--

pLDDT: mean 86.25, std 11.01, range [39.5, 95.81]

Mean predicted aligned error: 7.93 Å

Sequence (108 aa):
MNATDFKELALINVFTGNIVTLFTTEAVTGTGRVDTYGDSFINLNWDYPTMSAVGTYQCTAHGSDTIGHDILINNLTSVDYTKPDQDVLLNKTHEMDNALKARTRWMS